Protein AF-A0A7S3MKM5-F1 (afdb_monomer)

Structure (mmCIF, N/CA/C/O backbone):
data_AF-A0A7S3MKM5-F1
#
_entry.id   AF-A0A7S3MKM5-F1
#
loop_
_atom_site.group_PDB
_atom_site.id
_atom_site.type_symbol
_atom_s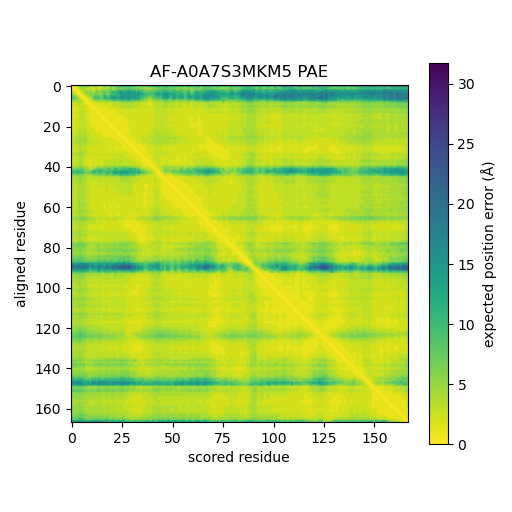ite.label_atom_id
_atom_site.label_alt_id
_atom_site.label_comp_id
_atom_site.label_asym_id
_atom_site.label_entity_id
_atom_site.label_seq_id
_atom_site.pdbx_PDB_ins_code
_atom_site.Cartn_x
_atom_site.Cartn_y
_atom_site.Cartn_z
_atom_site.occupancy
_atom_site.B_iso_or_equiv
_atom_site.auth_seq_id
_atom_site.auth_comp_id
_atom_site.auth_asym_id
_atom_site.auth_atom_id
_atom_site.pdbx_PDB_model_num
ATOM 1 N N . LYS A 1 1 ? 3.540 -20.099 -18.998 1.00 79.75 1 LYS A N 1
ATOM 2 C CA . LYS A 1 1 ? 2.272 -19.372 -18.728 1.00 79.75 1 LYS A CA 1
ATOM 3 C C . LYS A 1 1 ? 2.287 -18.760 -17.336 1.00 79.75 1 LYS A C 1
ATOM 5 O O . LYS A 1 1 ? 2.187 -17.553 -17.253 1.00 79.75 1 LYS A O 1
ATOM 10 N N . PHE A 1 2 ? 2.462 -19.561 -16.282 1.00 87.94 2 PHE A N 1
ATOM 11 C CA . PHE A 1 2 ? 2.435 -19.093 -14.888 1.00 87.94 2 PHE A CA 1
ATOM 12 C C . PHE A 1 2 ? 3.814 -18.698 -14.325 1.00 87.94 2 PHE A C 1
ATOM 14 O O . PHE A 1 2 ? 4.067 -18.822 -13.133 1.00 87.94 2 PHE A O 1
ATOM 21 N N . GLY A 1 3 ? 4.734 -18.276 -15.192 1.00 85.50 3 GLY A N 1
ATOM 22 C CA . GLY A 1 3 ? 6.123 -17.997 -14.825 1.00 85.50 3 GLY A CA 1
ATOM 23 C C . GLY A 1 3 ? 7.045 -19.206 -14.973 1.00 85.50 3 GLY A C 1
ATOM 24 O O . GLY A 1 3 ? 6.691 -20.214 -15.598 1.00 85.50 3 GLY A O 1
ATOM 25 N N . ALA A 1 4 ? 8.254 -19.065 -14.435 1.00 82.31 4 ALA A N 1
ATOM 26 C CA . ALA A 1 4 ? 9.304 -20.074 -14.448 1.00 82.31 4 ALA A CA 1
ATOM 27 C C . ALA A 1 4 ? 9.745 -20.384 -13.016 1.00 82.31 4 ALA A C 1
ATOM 29 O O . ALA A 1 4 ? 9.697 -19.527 -12.141 1.00 82.31 4 ALA A O 1
ATOM 30 N N . ARG A 1 5 ? 10.251 -21.599 -12.778 1.00 78.62 5 ARG A N 1
ATOM 31 C CA . ARG A 1 5 ? 10.882 -21.968 -11.501 1.00 78.62 5 ARG A CA 1
ATOM 32 C C . ARG A 1 5 ? 12.318 -21.426 -11.429 1.00 78.62 5 ARG A C 1
ATOM 34 O O . ARG A 1 5 ? 13.260 -22.173 -11.182 1.00 78.62 5 ARG A O 1
ATOM 41 N N . ASN A 1 6 ? 12.474 -20.142 -11.736 1.00 81.62 6 ASN A N 1
ATOM 42 C CA . ASN A 1 6 ? 13.717 -19.392 -11.667 1.00 81.62 6 ASN A CA 1
ATOM 43 C C . ASN A 1 6 ? 13.540 -18.315 -10.599 1.00 81.62 6 ASN A C 1
ATOM 45 O O . ASN A 1 6 ? 12.659 -17.476 -10.719 1.00 81.62 6 ASN A O 1
ATOM 49 N N . TYR A 1 7 ? 14.384 -18.344 -9.572 1.00 73.12 7 TYR A N 1
ATOM 50 C CA . TYR A 1 7 ? 14.318 -17.424 -8.435 1.00 73.12 7 TYR A CA 1
ATOM 51 C C . TYR A 1 7 ? 14.708 -15.976 -8.785 1.00 73.12 7 TYR A C 1
ATOM 53 O O . TYR A 1 7 ? 14.706 -15.122 -7.910 1.00 73.12 7 TYR A O 1
ATOM 61 N N . ARG A 1 8 ? 15.094 -15.716 -10.041 1.00 84.94 8 ARG A N 1
ATOM 62 C CA . ARG A 1 8 ? 15.474 -14.395 -10.562 1.00 84.94 8 ARG A CA 1
ATOM 63 C C . ARG A 1 8 ? 14.445 -13.809 -11.532 1.00 84.94 8 ARG A C 1
ATOM 65 O O . ARG A 1 8 ? 14.811 -12.998 -12.375 1.00 84.94 8 ARG A O 1
ATOM 72 N N . CYS A 1 9 ? 13.219 -14.319 -11.532 1.00 88.75 9 CYS A N 1
ATOM 73 C CA . CYS A 1 9 ? 12.169 -13.839 -12.420 1.00 88.75 9 CYS A CA 1
ATOM 74 C C . CYS A 1 9 ? 10.933 -13.484 -11.606 1.00 88.75 9 CYS A C 1
ATOM 76 O O . CYS A 1 9 ? 10.490 -14.303 -10.799 1.00 88.75 9 CYS A O 1
ATOM 78 N N . ASP A 1 10 ? 10.351 -12.328 -11.902 1.00 92.12 10 ASP A N 1
ATOM 79 C CA . ASP A 1 10 ? 9.043 -11.942 -11.390 1.00 92.12 10 ASP A CA 1
ATOM 80 C C . ASP A 1 10 ? 7.908 -12.727 -12.059 1.00 92.12 10 ASP A C 1
ATOM 82 O O . ASP A 1 10 ? 8.078 -13.464 -13.046 1.00 92.12 10 ASP A O 1
ATOM 86 N N . VAL A 1 11 ? 6.722 -12.617 -11.467 1.00 92.38 11 VAL A N 1
ATOM 87 C CA . VAL A 1 11 ? 5.543 -13.365 -11.894 1.00 92.38 11 VAL A CA 1
ATOM 88 C C . VAL A 1 11 ? 4.858 -12.681 -13.081 1.00 92.38 11 VAL A C 1
ATOM 90 O O . VAL A 1 11 ? 4.672 -11.471 -13.085 1.00 92.38 11 VAL A O 1
ATOM 93 N N . PRO A 1 12 ? 4.408 -13.430 -14.103 1.00 92.50 12 PRO A N 1
ATOM 94 C CA . PRO A 1 12 ? 3.593 -12.839 -15.153 1.00 92.50 12 PRO A CA 1
ATOM 95 C C . PRO A 1 12 ? 2.175 -12.554 -14.644 1.00 92.50 12 PRO A C 1
ATOM 97 O O . PRO A 1 12 ? 1.647 -13.299 -13.815 1.00 92.50 12 PRO A O 1
ATOM 100 N N . LYS A 1 13 ? 1.496 -11.584 -15.268 1.00 92.44 13 LYS A N 1
ATOM 101 C CA . LYS A 1 13 ? 0.079 -11.234 -15.033 1.00 92.44 13 LYS A CA 1
ATOM 102 C C . LYS A 1 13 ? -0.855 -12.443 -14.878 1.00 92.44 13 LYS A C 1
ATOM 104 O O . LYS A 1 13 ? -1.680 -12.488 -13.974 1.00 92.44 13 LYS A O 1
ATOM 109 N N . ALA A 1 14 ? -0.687 -13.471 -15.715 1.00 94.06 14 ALA A N 1
ATOM 110 C CA . ALA A 1 14 ? -1.513 -14.681 -15.672 1.00 94.06 14 ALA A CA 1
ATOM 111 C C . ALA A 1 14 ? -1.422 -15.458 -14.341 1.00 94.06 14 ALA A C 1
ATOM 113 O O . ALA A 1 14 ? -2.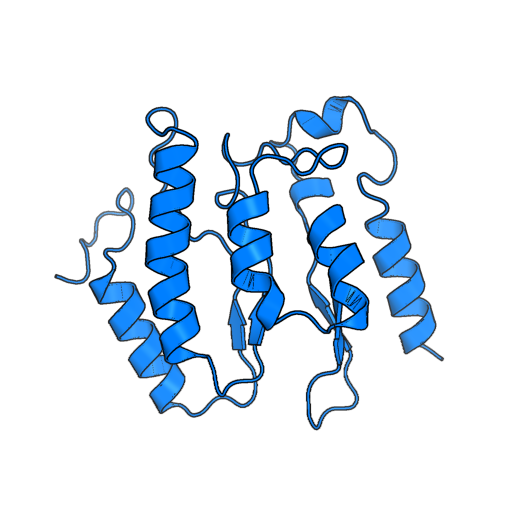342 -16.203 -14.004 1.00 94.06 14 ALA A O 1
ATOM 114 N N . THR A 1 15 ? -0.312 -15.337 -13.608 1.00 94.44 15 THR A N 1
ATOM 115 C CA . THR A 1 15 ? -0.164 -15.908 -12.263 1.00 94.44 15 THR A CA 1
ATOM 116 C C . THR A 1 15 ? -0.922 -15.075 -11.238 1.00 94.44 15 THR A C 1
ATOM 118 O O . THR A 1 15 ? -1.660 -15.656 -10.449 1.00 94.44 15 THR A O 1
ATOM 121 N N . VAL A 1 16 ? -0.810 -13.744 -11.297 1.00 94.94 16 VAL A N 1
ATOM 122 C CA . VAL A 1 16 ? -1.561 -12.817 -10.429 1.00 94.94 16 VAL A CA 1
ATOM 123 C C . VAL A 1 16 ? -3.068 -13.050 -10.579 1.00 94.94 16 VAL A C 1
ATOM 125 O O . VAL A 1 16 ? -3.760 -13.305 -9.596 1.00 94.94 16 VAL A O 1
ATOM 128 N N . GLU A 1 17 ? -3.565 -13.109 -11.818 1.00 96.06 17 GLU A N 1
ATOM 129 C CA . GLU A 1 17 ? -4.969 -13.423 -12.117 1.00 96.06 17 GLU A CA 1
ATOM 130 C C . GLU A 1 17 ? -5.402 -14.784 -11.553 1.00 96.06 17 GLU A C 1
ATOM 132 O O . GLU A 1 17 ? -6.496 -14.917 -11.004 1.00 96.06 17 GLU A O 1
ATOM 137 N N . ALA A 1 18 ? -4.565 -15.818 -11.691 1.00 96.56 18 ALA A N 1
ATOM 138 C CA . ALA A 1 18 ? -4.880 -17.154 -11.194 1.00 96.56 18 ALA A CA 1
ATOM 139 C C . ALA A 1 18 ? -4.953 -17.199 -9.660 1.00 96.56 18 ALA A C 1
ATOM 141 O O . ALA A 1 18 ? -5.857 -17.838 -9.120 1.00 96.56 18 ALA A O 1
ATOM 142 N N . VAL A 1 19 ? -4.043 -16.503 -8.972 1.00 96.00 19 VAL A N 1
ATOM 143 C CA . VAL A 1 19 ? -4.044 -16.386 -7.509 1.00 96.00 19 VAL A CA 1
ATOM 144 C C . VAL A 1 19 ? -5.278 -15.628 -7.035 1.00 96.00 19 VAL A C 1
ATOM 146 O O . VAL A 1 19 ? -5.992 -16.135 -6.177 1.00 96.00 19 VAL A O 1
ATOM 149 N N . LEU A 1 20 ? -5.596 -14.476 -7.629 1.00 96.75 20 LEU A N 1
ATOM 150 C CA . LEU A 1 20 ? -6.774 -13.695 -7.241 1.00 96.75 20 LEU A CA 1
ATOM 151 C C . LEU A 1 20 ? -8.080 -14.456 -7.485 1.00 96.75 20 LEU A C 1
ATOM 153 O O . LEU A 1 20 ? -8.957 -14.444 -6.629 1.00 96.75 20 LEU A O 1
ATOM 157 N N . ASN A 1 21 ? -8.199 -15.201 -8.590 1.00 97.06 21 ASN A N 1
ATOM 158 C CA . ASN A 1 21 ? -9.354 -16.080 -8.806 1.00 97.06 21 ASN A CA 1
ATOM 159 C C . ASN A 1 21 ? -9.476 -17.145 -7.702 1.00 97.06 21 ASN A C 1
ATOM 161 O O . ASN A 1 21 ? -10.585 -17.460 -7.273 1.00 97.06 21 ASN A O 1
ATOM 165 N N . GLN A 1 22 ? -8.352 -17.697 -7.233 1.00 97.56 22 GLN A N 1
ATOM 166 C CA . GLN A 1 22 ? -8.355 -18.642 -6.120 1.00 97.56 22 GLN A CA 1
ATOM 167 C C . GLN A 1 22 ? -8.747 -17.958 -4.805 1.00 97.56 22 GLN A C 1
ATOM 169 O O . GLN A 1 22 ? -9.550 -18.528 -4.075 1.00 97.56 22 GLN A O 1
ATOM 174 N N . VAL A 1 23 ? -8.234 -16.761 -4.511 1.00 96.88 23 VAL A N 1
ATOM 175 C CA . VAL A 1 23 ? -8.586 -15.984 -3.309 1.00 96.88 23 VAL A CA 1
ATOM 176 C C . VAL A 1 23 ? -10.082 -15.686 -3.282 1.00 96.88 23 VAL A C 1
ATOM 178 O O . VAL A 1 23 ? -10.750 -16.063 -2.328 1.00 96.88 23 VAL A O 1
ATOM 181 N N . VAL A 1 24 ? -10.627 -15.124 -4.363 1.00 97.00 24 VAL A N 1
ATOM 182 C CA . VAL A 1 24 ? -12.064 -14.836 -4.512 1.00 97.00 24 VAL A CA 1
ATOM 183 C C . VAL A 1 24 ? -12.907 -16.106 -4.336 1.00 97.00 24 VAL A C 1
ATOM 185 O O . VAL A 1 24 ? -13.948 -16.0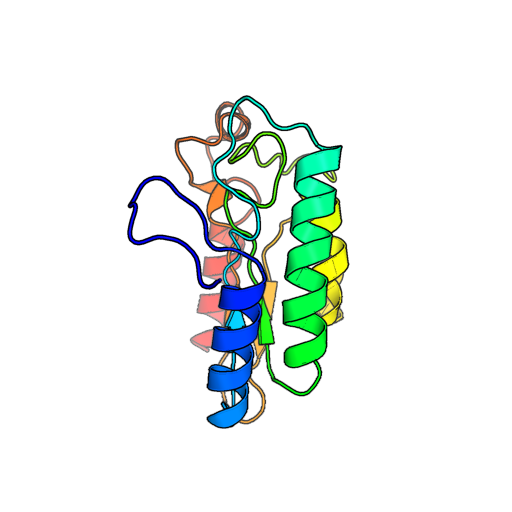71 -3.692 1.00 97.00 24 VAL A O 1
ATOM 188 N N . SER A 1 25 ? -12.439 -17.266 -4.820 1.00 97.75 25 SER A N 1
ATOM 189 C CA . SER A 1 25 ? -13.154 -18.541 -4.631 1.00 97.75 25 SER A CA 1
ATOM 190 C C . SER A 1 25 ? -13.255 -19.012 -3.174 1.00 97.75 25 SER A C 1
ATOM 192 O O . SER A 1 25 ? -14.063 -19.893 -2.886 1.00 97.75 25 SER A O 1
ATOM 194 N N . GLN A 1 26 ? -12.417 -18.480 -2.277 1.00 97.88 26 GLN A N 1
ATOM 195 C CA . GLN A 1 26 ? -12.483 -18.765 -0.841 1.00 97.88 26 GLN A CA 1
ATOM 196 C C . GLN A 1 26 ? -13.463 -17.852 -0.097 1.00 97.88 26 GLN A C 1
ATOM 198 O O . GLN A 1 26 ? -13.704 -18.106 1.077 1.00 97.88 26 GLN A O 1
ATOM 203 N N . ASP A 1 27 ? -14.009 -16.827 -0.762 1.00 97.12 27 ASP A N 1
ATOM 204 C CA . ASP A 1 27 ? -14.942 -15.857 -0.182 1.00 97.12 27 ASP A CA 1
ATOM 205 C C . ASP A 1 27 ? -14.439 -15.231 1.141 1.00 97.12 27 ASP A C 1
ATOM 207 O O . ASP A 1 27 ? -15.058 -15.388 2.197 1.00 97.12 27 ASP A O 1
ATOM 211 N N . PRO A 1 28 ? -13.254 -14.585 1.136 1.00 97.12 28 PRO A N 1
ATOM 212 C CA . PRO A 1 28 ? -12.688 -14.007 2.348 1.00 97.12 28 PRO A CA 1
ATOM 213 C C . PRO A 1 28 ? -13.500 -12.797 2.818 1.00 97.12 28 PRO A C 1
ATOM 215 O O . PRO A 1 28 ? -13.902 -11.962 2.017 1.00 97.12 28 PRO A O 1
ATOM 218 N N . ALA A 1 29 ? -13.658 -12.650 4.135 1.00 96.75 29 ALA A N 1
ATOM 219 C CA . ALA A 1 29 ? -14.274 -11.454 4.711 1.00 96.75 29 ALA A CA 1
ATOM 220 C C . ALA A 1 29 ? -13.391 -10.202 4.552 1.00 96.75 29 ALA A C 1
ATOM 222 O O . ALA A 1 29 ? -13.912 -9.110 4.357 1.00 96.75 29 ALA A O 1
ATOM 223 N N . TYR A 1 30 ? -12.064 -10.376 4.607 1.00 97.25 30 TYR A N 1
ATOM 224 C CA . TYR A 1 30 ? -11.077 -9.297 4.541 1.00 97.25 30 TYR A CA 1
ATOM 225 C C . TYR A 1 30 ? -9.910 -9.690 3.640 1.00 97.25 30 TYR A C 1
ATOM 227 O O . TYR A 1 30 ? -9.486 -10.851 3.635 1.00 97.25 30 TYR A O 1
ATOM 235 N N . VAL A 1 31 ? -9.346 -8.717 2.927 1.00 97.56 31 VAL A N 1
ATOM 236 C CA . VAL A 1 31 ? -8.138 -8.888 2.112 1.00 97.56 31 VAL A CA 1
ATOM 237 C C . VAL A 1 31 ? -7.114 -7.827 2.494 1.00 97.56 31 VAL A C 1
ATOM 239 O O . VAL A 1 31 ? -7.436 -6.648 2.570 1.00 97.56 31 VAL A O 1
ATOM 242 N N . PHE A 1 32 ? -5.867 -8.239 2.699 1.00 97.69 32 PHE A N 1
ATOM 243 C CA . PHE A 1 32 ? -4.745 -7.332 2.933 1.00 97.69 32 PHE A CA 1
ATOM 244 C C . PHE A 1 32 ? -3.823 -7.377 1.710 1.00 97.69 32 PHE A C 1
ATOM 246 O O . PHE A 1 32 ? -3.298 -8.442 1.382 1.00 97.69 32 PHE A O 1
ATOM 253 N N . TRP A 1 33 ? -3.658 -6.246 1.022 1.00 97.50 33 TRP A N 1
ATOM 254 C CA . TRP A 1 33 ? -2.804 -6.096 -0.161 1.00 97.50 33 TRP A CA 1
ATOM 255 C C . TRP A 1 33 ? -1.662 -5.129 0.148 1.00 97.50 33 TRP A C 1
ATOM 257 O O . TRP A 1 33 ? -1.852 -3.916 0.163 1.00 97.50 33 TRP A O 1
ATOM 267 N N . THR A 1 34 ? -0.481 -5.662 0.444 1.00 96.81 34 THR A N 1
ATOM 268 C CA . THR A 1 34 ? 0.612 -4.903 1.073 1.00 96.81 34 THR A CA 1
ATOM 269 C C . THR A 1 34 ? 1.650 -4.347 0.090 1.00 96.81 34 THR A C 1
ATOM 271 O O . THR A 1 34 ? 2.797 -4.162 0.481 1.00 96.81 34 THR A O 1
ATOM 274 N N . GLY A 1 35 ? 1.265 -4.095 -1.163 1.00 94.94 35 GLY A N 1
ATOM 275 C CA . GLY A 1 35 ? 2.132 -3.454 -2.159 1.00 94.94 35 GLY A CA 1
ATOM 276 C C . GLY A 1 35 ? 3.125 -4.387 -2.863 1.00 94.94 35 GLY A C 1
ATOM 277 O O . GLY A 1 35 ? 2.896 -5.595 -2.934 1.00 94.94 35 GLY A O 1
ATOM 278 N N . ASP A 1 36 ? 4.194 -3.792 -3.402 1.00 95.06 36 ASP A N 1
ATOM 279 C CA . ASP A 1 36 ? 5.198 -4.397 -4.298 1.00 95.06 36 ASP A CA 1
ATOM 280 C C . ASP A 1 36 ? 4.567 -4.971 -5.572 1.00 95.06 36 ASP A C 1
ATOM 282 O O . ASP A 1 36 ? 4.609 -6.167 -5.873 1.00 95.06 36 ASP A O 1
ATOM 286 N N . ASN A 1 37 ? 3.923 -4.081 -6.324 1.00 93.50 37 ASN A N 1
ATOM 287 C CA . ASN A 1 37 ? 3.208 -4.420 -7.546 1.00 93.50 37 ASN A CA 1
ATOM 288 C C . ASN A 1 37 ? 4.123 -4.461 -8.780 1.00 93.50 37 ASN A C 1
ATOM 290 O O . ASN A 1 37 ? 3.765 -5.110 -9.762 1.00 93.50 37 ASN A O 1
ATOM 294 N N . THR A 1 38 ? 5.263 -3.769 -8.762 1.00 92.62 38 THR A N 1
ATOM 295 C CA . THR A 1 38 ? 6.175 -3.652 -9.915 1.00 92.62 38 THR A CA 1
ATOM 296 C C . THR A 1 38 ? 7.335 -4.650 -9.831 1.00 92.62 38 THR A C 1
ATOM 298 O O . THR A 1 38 ? 7.594 -5.248 -8.784 1.00 92.62 38 THR A O 1
ATOM 301 N N . ALA A 1 39 ? 7.986 -4.912 -10.964 1.00 92.50 39 ALA A N 1
ATOM 302 C CA . ALA A 1 39 ? 9.038 -5.920 -11.068 1.00 92.50 39 ALA A CA 1
ATOM 303 C C . ALA A 1 39 ? 10.394 -5.460 -10.489 1.00 92.50 39 ALA A C 1
ATOM 305 O O . ALA A 1 39 ? 10.651 -4.282 -10.252 1.00 92.50 39 ALA A O 1
ATOM 306 N N . HIS A 1 40 ? 11.315 -6.412 -10.309 1.00 93.31 40 HIS A N 1
ATOM 307 C CA . HIS A 1 40 ? 12.701 -6.143 -9.913 1.00 93.31 40 HIS A CA 1
ATOM 308 C C . HIS A 1 40 ? 13.587 -5.890 -11.147 1.00 93.31 40 HIS A C 1
ATOM 310 O O . HIS A 1 40 ? 14.527 -6.646 -11.426 1.00 93.31 40 HIS A O 1
ATOM 316 N N . ASP A 1 41 ? 13.283 -4.849 -11.917 1.00 87.94 41 ASP A N 1
ATOM 317 C CA . ASP A 1 41 ? 13.974 -4.485 -13.162 1.00 87.94 41 ASP A CA 1
ATOM 318 C C . ASP A 1 41 ? 14.971 -3.318 -13.012 1.00 87.94 41 ASP A C 1
ATOM 320 O O . ASP A 1 41 ? 15.591 -2.871 -13.986 1.00 87.94 41 ASP A O 1
ATOM 324 N N . ASP A 1 42 ? 15.225 -2.891 -11.773 1.00 82.81 42 ASP A N 1
ATOM 325 C CA . ASP A 1 42 ? 16.263 -1.923 -11.437 1.00 82.81 42 ASP A CA 1
ATOM 326 C C . ASP A 1 42 ? 17.653 -2.307 -11.988 1.00 82.81 42 ASP A C 1
ATOM 328 O O . ASP A 1 42 ? 18.054 -3.478 -11.977 1.00 82.81 42 ASP A O 1
ATOM 332 N N . PRO A 1 43 ? 18.478 -1.321 -12.391 1.00 80.88 43 PRO A N 1
ATOM 333 C CA . PRO A 1 43 ? 18.195 0.115 -12.496 1.00 80.88 43 PRO A CA 1
ATOM 334 C C . PRO A 1 43 ? 17.665 0.511 -13.891 1.00 80.88 43 PRO A C 1
ATOM 336 O O . PRO A 1 43 ? 17.924 1.624 -14.351 1.00 80.88 43 PRO A O 1
ATOM 339 N N . PHE A 1 44 ? 17.041 -0.412 -14.630 1.00 84.81 44 PHE A N 1
ATOM 340 C CA . PHE A 1 44 ? 16.748 -0.249 -16.060 1.00 84.81 44 PHE A CA 1
ATOM 341 C C . PHE A 1 44 ? 15.332 0.256 -16.361 1.00 84.81 44 PHE A C 1
ATOM 343 O O . PHE A 1 44 ? 14.944 0.253 -17.527 1.00 84.81 44 PHE A O 1
ATOM 350 N N . VAL A 1 45 ? 14.612 0.718 -15.340 1.00 87.12 45 VAL A N 1
ATOM 351 C CA . VAL A 1 45 ? 13.228 1.193 -15.419 1.00 87.12 45 VAL A CA 1
ATOM 352 C C . VAL A 1 45 ? 13.145 2.716 -15.316 1.00 87.12 45 VAL A C 1
ATOM 354 O O . VAL A 1 45 ? 14.008 3.376 -14.731 1.00 87.12 45 VAL A O 1
ATOM 357 N N . SER A 1 46 ? 12.105 3.296 -15.902 1.00 90.56 46 SER A N 1
ATOM 358 C CA . SER A 1 46 ? 11.728 4.704 -15.783 1.00 90.56 46 SER A CA 1
ATOM 359 C C . SER A 1 46 ? 10.463 4.882 -14.940 1.00 90.56 46 SER A C 1
ATOM 361 O O . SER A 1 46 ? 9.700 3.945 -14.733 1.00 90.56 46 SER A O 1
ATOM 363 N N . GLN A 1 47 ? 10.188 6.112 -14.496 1.00 89.94 47 GLN A N 1
ATOM 364 C CA . GLN A 1 47 ? 8.946 6.420 -13.777 1.00 89.94 47 GLN A CA 1
ATOM 365 C C . GLN A 1 47 ? 7.686 6.035 -14.569 1.00 89.94 47 GLN A C 1
ATOM 367 O O . GLN A 1 47 ? 6.722 5.544 -13.987 1.00 89.94 47 GLN A O 1
ATOM 372 N N . ASP A 1 48 ? 7.694 6.248 -15.886 1.00 90.75 48 ASP A N 1
ATOM 373 C CA . ASP A 1 48 ? 6.558 5.913 -16.747 1.00 90.75 48 ASP A CA 1
ATOM 374 C C . ASP A 1 48 ? 6.347 4.395 -16.837 1.00 90.75 48 ASP A C 1
ATOM 376 O O . ASP A 1 48 ? 5.206 3.937 -16.852 1.00 90.75 48 ASP A O 1
ATOM 380 N N . GLU A 1 49 ? 7.429 3.611 -16.852 1.00 91.06 49 GLU A N 1
ATOM 381 C CA . GLU A 1 49 ? 7.364 2.146 -16.832 1.00 91.06 49 GLU A CA 1
ATOM 382 C C . GLU A 1 49 ? 6.852 1.630 -15.480 1.00 91.06 49 GLU A C 1
ATOM 384 O O . GLU A 1 49 ? 5.900 0.855 -15.474 1.00 91.06 49 GLU A O 1
ATOM 389 N N . VAL A 1 50 ? 7.370 2.139 -14.352 1.00 90.81 50 VAL A N 1
ATOM 390 C CA . VAL A 1 50 ? 6.858 1.815 -13.002 1.00 90.81 50 VAL A CA 1
ATOM 391 C C . VAL A 1 50 ? 5.363 2.127 -12.899 1.00 90.81 50 VAL A C 1
ATOM 393 O O . VAL A 1 50 ? 4.581 1.286 -12.459 1.00 90.81 50 VAL A O 1
ATOM 396 N N . ASN A 1 51 ? 4.934 3.308 -13.353 1.00 90.75 51 ASN A N 1
ATOM 397 C CA . ASN A 1 51 ? 3.523 3.696 -13.330 1.00 90.75 51 ASN A CA 1
ATOM 398 C C . ASN A 1 51 ? 2.653 2.781 -14.206 1.00 90.75 51 ASN A C 1
ATOM 400 O O . ASN A 1 51 ? 1.553 2.416 -13.795 1.00 90.75 51 ASN A O 1
ATOM 404 N N . ALA A 1 52 ? 3.134 2.398 -15.392 1.00 91.38 52 ALA A N 1
ATOM 405 C CA . ALA A 1 52 ? 2.406 1.509 -16.294 1.00 91.38 52 ALA A CA 1
ATOM 406 C C . ALA A 1 52 ? 2.294 0.078 -15.742 1.00 91.38 52 ALA A C 1
ATOM 408 O O . ALA A 1 52 ? 1.255 -0.566 -15.901 1.00 91.38 52 ALA A O 1
ATOM 409 N N . GLU A 1 53 ? 3.340 -0.432 -15.088 1.00 92.06 53 GLU A N 1
ATOM 410 C CA . GLU A 1 53 ? 3.299 -1.730 -14.407 1.00 92.06 53 GLU A CA 1
ATOM 411 C C . GLU A 1 53 ? 2.323 -1.717 -13.233 1.00 92.06 53 GLU A C 1
ATOM 413 O O . GLU A 1 53 ? 1.483 -2.613 -13.111 1.00 92.06 53 GLU A O 1
ATOM 418 N N . LEU A 1 54 ? 2.389 -0.665 -12.419 1.00 92.25 54 LEU A N 1
ATOM 419 C CA . LEU A 1 54 ? 1.503 -0.449 -11.286 1.00 92.25 54 LEU A CA 1
ATOM 420 C C . LEU A 1 54 ? 0.038 -0.392 -11.734 1.00 92.25 54 LEU A C 1
ATOM 422 O O . LEU A 1 54 ? -0.785 -1.131 -11.201 1.00 92.25 54 LEU A O 1
ATOM 426 N N . GLU A 1 55 ? -0.281 0.393 -12.767 1.00 92.25 55 GLU A N 1
ATOM 427 C CA . GLU A 1 55 ? -1.620 0.439 -13.372 1.00 92.25 55 GLU A CA 1
ATOM 428 C C . GLU A 1 55 ? -2.059 -0.952 -13.855 1.00 92.25 55 GLU A C 1
ATOM 430 O O . GLU A 1 55 ? -3.151 -1.413 -13.525 1.00 92.25 55 GLU A O 1
ATOM 435 N N . ALA A 1 56 ? -1.195 -1.677 -14.570 1.00 92.56 56 ALA A N 1
ATOM 436 C CA . ALA A 1 56 ? -1.532 -2.986 -15.123 1.00 92.56 56 ALA A CA 1
ATOM 437 C C . ALA A 1 56 ? -1.815 -4.058 -14.057 1.00 92.56 56 ALA A C 1
ATOM 439 O O . ALA A 1 56 ? -2.632 -4.956 -14.303 1.00 92.56 56 ALA A O 1
ATOM 440 N N . VAL A 1 57 ? -1.129 -4.008 -12.912 1.00 94.31 57 VAL A N 1
ATOM 441 C CA . VAL A 1 57 ? -1.355 -4.920 -11.781 1.00 94.31 57 VAL A CA 1
ATOM 442 C C . VAL A 1 57 ? -2.584 -4.497 -10.991 1.00 94.31 57 VAL A C 1
ATOM 444 O O . VAL A 1 57 ? -3.457 -5.335 -10.742 1.00 94.31 57 VAL A O 1
ATOM 447 N N . LEU A 1 58 ? -2.695 -3.213 -10.656 1.00 94.25 58 LEU A N 1
ATOM 448 C CA . LEU A 1 58 ? -3.819 -2.685 -9.893 1.00 94.25 58 LEU A CA 1
ATOM 449 C C . LEU A 1 58 ? -5.144 -2.853 -10.641 1.00 94.25 58 LEU A C 1
ATOM 451 O O . LEU A 1 58 ? -6.116 -3.256 -10.017 1.00 94.25 58 LEU A O 1
ATOM 455 N N . ASP A 1 59 ? -5.183 -2.730 -11.968 1.00 94.56 59 ASP A N 1
ATOM 456 C CA . ASP A 1 59 ? -6.372 -3.051 -12.774 1.00 94.56 59 ASP A CA 1
ATOM 457 C C . ASP A 1 59 ? -6.889 -4.481 -12.525 1.00 94.56 59 ASP A C 1
ATOM 459 O O . ASP A 1 59 ? -8.097 -4.735 -12.428 1.00 94.56 59 ASP A O 1
ATOM 463 N N . VAL A 1 60 ? -5.980 -5.454 -12.401 1.00 95.19 60 VAL A N 1
ATOM 464 C CA . VAL A 1 60 ? -6.350 -6.849 -12.117 1.00 95.19 60 VAL A CA 1
ATOM 465 C C . VAL A 1 60 ? -6.822 -6.999 -10.680 1.00 95.19 60 VAL A C 1
ATOM 467 O O . VAL A 1 60 ? -7.850 -7.631 -10.443 1.00 95.19 60 VAL A O 1
ATOM 470 N N . VAL A 1 61 ? -6.072 -6.449 -9.726 1.00 94.81 61 VAL A N 1
ATOM 471 C CA . VAL A 1 61 ? -6.393 -6.523 -8.295 1.00 94.81 61 VAL A CA 1
ATOM 472 C C . VAL A 1 61 ? -7.762 -5.898 -8.048 1.00 94.81 61 VAL A C 1
ATOM 474 O O . VAL A 1 61 ? -8.657 -6.535 -7.494 1.00 94.81 61 VAL A O 1
ATOM 477 N N . MET A 1 62 ? -7.965 -4.691 -8.561 1.00 94.00 62 MET A N 1
ATOM 478 C CA . MET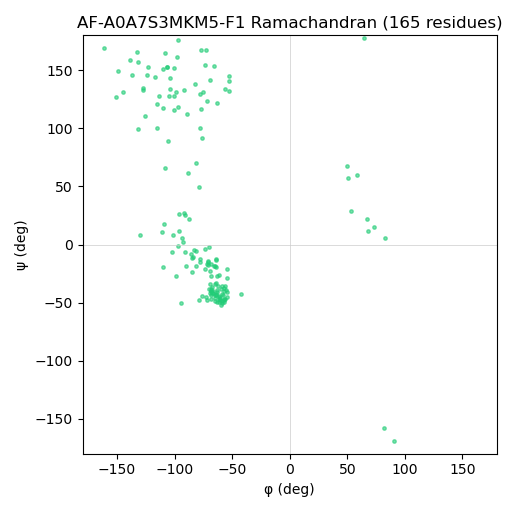 A 1 62 ? -9.146 -3.884 -8.304 1.00 94.00 62 MET A CA 1
ATOM 479 C C . MET A 1 62 ? -10.393 -4.463 -8.948 1.00 94.00 62 MET A C 1
ATOM 481 O O . MET A 1 62 ? -11.427 -4.547 -8.290 1.00 94.00 62 MET A O 1
ATOM 485 N N . SER A 1 63 ? -10.291 -4.961 -10.185 1.00 95.06 63 SER A N 1
ATOM 486 C CA . SER A 1 63 ? -11.415 -5.627 -10.862 1.00 95.06 63 SER A CA 1
ATOM 487 C C . SER A 1 63 ? -11.851 -6.939 -10.203 1.00 95.06 63 SER A C 1
ATOM 489 O O . SER A 1 63 ? -12.953 -7.422 -10.467 1.00 95.06 63 SER A O 1
ATOM 491 N N . LYS A 1 64 ? -11.001 -7.544 -9.366 1.00 96.19 64 LYS A N 1
ATOM 492 C CA . LYS A 1 64 ? -11.299 -8.791 -8.646 1.00 96.19 64 LYS A CA 1
ATOM 493 C C . LYS A 1 64 ? -11.747 -8.564 -7.213 1.00 96.19 64 LYS A C 1
ATOM 495 O O . LYS A 1 64 ? -12.467 -9.405 -6.684 1.00 96.19 64 LYS A O 1
ATOM 500 N N . LEU A 1 65 ? -11.317 -7.465 -6.602 1.00 96.00 65 LEU A N 1
ATOM 501 C CA . LEU A 1 65 ? -11.510 -7.198 -5.182 1.00 96.00 65 LEU A CA 1
ATOM 502 C C . LEU A 1 65 ? -12.497 -6.054 -4.894 1.00 96.00 65 LEU A C 1
ATOM 504 O O . LEU A 1 65 ? -12.585 -5.613 -3.756 1.00 96.00 65 LEU A O 1
ATOM 508 N N . THR A 1 66 ? -13.241 -5.566 -5.896 1.00 93.56 66 THR A N 1
ATOM 509 C CA . THR A 1 66 ? -14.169 -4.424 -5.740 1.00 93.56 66 THR A CA 1
ATOM 510 C C . THR A 1 66 ? -15.220 -4.638 -4.642 1.00 93.56 66 THR A C 1
ATOM 512 O O . THR A 1 66 ? -15.571 -3.691 -3.949 1.00 93.56 66 THR A O 1
ATOM 515 N N . ASP A 1 67 ? -15.699 -5.873 -4.467 1.00 93.88 67 ASP A N 1
ATOM 516 C CA . ASP A 1 67 ? -16.776 -6.206 -3.522 1.00 93.88 67 ASP A CA 1
ATOM 517 C C . ASP A 1 67 ? -16.266 -6.667 -2.140 1.00 93.88 67 ASP A C 1
ATOM 519 O O . ASP A 1 67 ? -17.056 -7.099 -1.300 1.00 93.88 67 ASP A O 1
ATOM 523 N N . TYR A 1 68 ? -14.952 -6.607 -1.901 1.00 95.88 68 TYR A N 1
ATOM 524 C CA . TYR A 1 68 ? -14.316 -7.115 -0.684 1.00 95.88 68 TYR A CA 1
ATOM 525 C C . TYR A 1 68 ? -13.867 -5.984 0.244 1.00 95.88 68 TYR A C 1
ATOM 527 O O . TYR A 1 68 ? -13.524 -4.887 -0.200 1.00 95.88 68 TYR A O 1
ATOM 535 N N . ASP A 1 69 ? -13.805 -6.269 1.547 1.00 96.25 69 ASP A N 1
ATOM 536 C CA . ASP A 1 69 ? -13.193 -5.357 2.512 1.00 96.25 69 ASP A CA 1
ATOM 537 C C . ASP A 1 69 ? -11.660 -5.440 2.403 1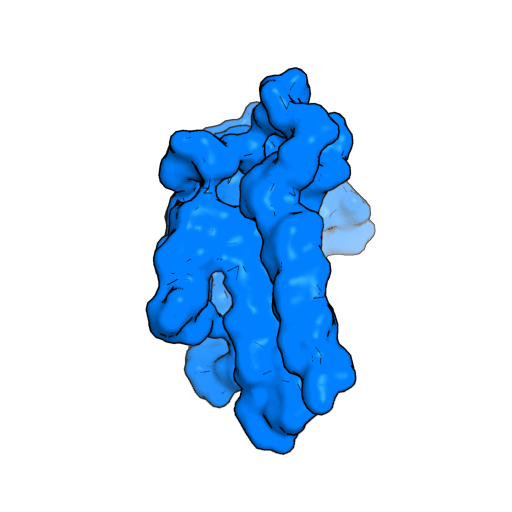.00 96.25 69 ASP A C 1
ATOM 539 O O . ASP A 1 69 ? -11.007 -6.308 2.990 1.00 96.25 69 ASP A O 1
ATOM 543 N N . VAL A 1 70 ? -11.090 -4.570 1.565 1.00 97.31 70 VAL A N 1
ATOM 544 C CA . VAL A 1 70 ? -9.660 -4.569 1.233 1.00 97.31 70 VAL A CA 1
ATOM 545 C C . VAL A 1 70 ? -8.927 -3.494 2.033 1.00 97.31 70 VAL A C 1
ATOM 547 O O . VAL A 1 70 ? -9.300 -2.321 2.007 1.00 97.31 70 VAL A O 1
ATOM 550 N N . THR A 1 71 ? -7.856 -3.876 2.721 1.00 98.06 71 THR A N 1
ATOM 551 C CA . THR A 1 71 ? -6.873 -2.955 3.305 1.00 98.06 71 THR A CA 1
ATOM 552 C C . THR A 1 71 ? -5.620 -2.976 2.450 1.00 98.06 71 THR A C 1
ATOM 554 O O . THR A 1 71 ? -5.080 -4.045 2.161 1.00 98.06 71 THR A O 1
ATOM 557 N N . VAL A 1 72 ? -5.160 -1.798 2.043 1.00 97.62 72 VAL A N 1
ATOM 558 C CA . VAL A 1 72 ? -4.059 -1.639 1.094 1.00 97.62 72 VAL A CA 1
ATOM 559 C C . VAL A 1 72 ? -2.891 -0.924 1.746 1.00 97.62 72 VAL A C 1
ATOM 561 O O . VAL A 1 72 ? -3.091 -0.022 2.554 1.00 97.62 72 VAL A O 1
ATOM 564 N N . SER A 1 73 ? -1.677 -1.303 1.380 1.00 96.25 73 SER A N 1
ATOM 565 C CA . SER A 1 73 ? -0.446 -0.575 1.688 1.00 96.25 73 SER A CA 1
ATOM 566 C C . SER A 1 73 ? 0.388 -0.470 0.415 1.00 96.25 73 SER A C 1
ATOM 568 O O . SER A 1 73 ? 0.114 -1.157 -0.571 1.00 96.25 73 SER A O 1
ATOM 570 N N . MET A 1 74 ? 1.392 0.398 0.437 1.00 93.25 74 MET A N 1
ATOM 571 C CA . MET A 1 74 ? 2.365 0.522 -0.645 1.00 93.25 74 MET A CA 1
ATOM 572 C C . MET A 1 74 ? 3.677 -0.131 -0.219 1.00 93.25 74 MET A C 1
ATOM 574 O O . MET A 1 74 ? 4.057 -0.046 0.949 1.00 93.25 74 MET A O 1
ATOM 578 N N . GLY A 1 75 ? 4.343 -0.774 -1.168 1.00 94.06 75 GLY A N 1
ATOM 579 C CA . GLY A 1 75 ? 5.654 -1.383 -0.996 1.00 94.06 75 GLY A CA 1
ATOM 580 C C . GLY A 1 75 ? 6.783 -0.472 -1.471 1.00 94.06 75 GLY A C 1
ATOM 581 O O . GLY A 1 75 ? 6.561 0.610 -2.034 1.00 94.06 75 GLY A O 1
ATOM 582 N N . ASN A 1 76 ? 8.016 -0.922 -1.266 1.00 93.25 76 ASN A N 1
ATOM 583 C CA . ASN A 1 76 ? 9.203 -0.170 -1.656 1.00 93.25 76 ASN A CA 1
ATOM 584 C C . ASN A 1 76 ? 9.336 -0.087 -3.188 1.00 93.25 76 ASN A C 1
ATOM 586 O O . ASN A 1 76 ? 9.867 0.898 -3.701 1.00 93.25 76 ASN A O 1
ATOM 590 N N . HIS A 1 77 ? 8.798 -1.061 -3.930 1.00 93.50 77 HIS A N 1
ATOM 591 C CA . HIS A 1 77 ? 8.775 -1.065 -5.399 1.00 93.50 77 HIS A CA 1
ATOM 592 C C . HIS A 1 77 ? 7.609 -0.255 -6.010 1.00 93.50 77 HIS A C 1
ATOM 594 O O . HIS A 1 77 ? 7.558 -0.041 -7.218 1.00 93.50 77 HIS A O 1
ATOM 600 N N . ASP A 1 78 ? 6.686 0.284 -5.207 1.00 91.81 78 ASP A N 1
ATOM 601 C CA . ASP A 1 78 ? 5.537 1.057 -5.712 1.00 91.81 78 ASP A CA 1
ATOM 602 C C . ASP A 1 78 ? 5.832 2.565 -5.898 1.00 91.81 78 ASP A C 1
ATOM 604 O O . ASP A 1 78 ? 4.929 3.409 -5.882 1.00 91.81 78 ASP A O 1
ATOM 608 N N . ALA A 1 79 ? 7.109 2.928 -6.039 1.00 87.50 79 ALA A N 1
ATOM 609 C CA . ALA A 1 79 ? 7.582 4.299 -6.206 1.00 87.50 79 ALA A CA 1
ATOM 610 C C . ALA A 1 79 ? 8.860 4.334 -7.055 1.00 87.50 79 ALA A C 1
ATOM 612 O O . ALA A 1 79 ? 9.674 3.430 -6.971 1.00 87.50 79 ALA A O 1
ATOM 613 N N . PHE A 1 80 ? 9.081 5.407 -7.818 1.00 88.00 80 PHE A N 1
ATOM 614 C CA . PHE A 1 80 ? 10.293 5.591 -8.630 1.00 88.00 80 PHE A CA 1
ATOM 615 C C . PHE A 1 80 ? 11.206 6.760 -8.179 1.00 88.00 80 PHE A C 1
ATOM 617 O O . PHE A 1 80 ? 10.781 7.910 -8.191 1.00 88.00 80 PHE A O 1
ATOM 624 N N . PRO A 1 81 ? 12.514 6.575 -7.953 1.00 89.88 81 PRO A N 1
ATOM 625 C CA . PRO A 1 81 ? 13.229 5.304 -7.970 1.00 89.88 81 PRO A CA 1
ATOM 626 C C . PRO A 1 81 ? 12.764 4.375 -6.843 1.00 89.88 81 PRO A C 1
ATOM 628 O O . PRO A 1 81 ? 12.319 4.859 -5.799 1.00 89.88 81 PRO A O 1
ATOM 631 N N . ASN A 1 82 ? 12.904 3.064 -7.047 1.00 88.12 82 ASN A N 1
ATOM 632 C CA . ASN A 1 82 ? 12.468 2.055 -6.081 1.00 88.12 82 ASN A CA 1
ATOM 633 C C . ASN A 1 82 ? 13.118 2.290 -4.704 1.00 88.12 82 ASN A C 1
ATOM 635 O O . ASN A 1 82 ? 14.312 2.594 -4.584 1.00 88.12 82 ASN A O 1
ATOM 639 N N . GLY A 1 83 ? 12.301 2.216 -3.655 1.00 88.06 83 GLY A N 1
ATOM 640 C CA . GLY A 1 83 ? 12.675 2.468 -2.262 1.00 88.06 83 GLY A CA 1
ATOM 641 C C . GLY A 1 83 ? 13.032 3.922 -1.937 1.00 88.06 83 GLY A C 1
ATOM 642 O O . GLY A 1 83 ? 13.621 4.181 -0.894 1.00 88.06 83 GLY A O 1
ATOM 643 N N . GLN A 1 84 ? 12.769 4.892 -2.825 1.00 89.75 84 GLN A N 1
ATOM 644 C CA . GLN A 1 84 ? 13.106 6.309 -2.603 1.00 89.75 84 GLN A CA 1
ATOM 645 C C . GLN A 1 84 ? 11.857 7.159 -2.354 1.00 89.75 84 GLN A C 1
ATOM 647 O O . GLN A 1 84 ? 11.505 8.051 -3.132 1.00 89.75 84 GLN A O 1
ATOM 652 N N . TRP A 1 85 ? 11.187 6.888 -1.238 1.00 88.56 85 TRP A N 1
ATOM 653 C CA . TRP A 1 85 ? 9.987 7.611 -0.831 1.00 88.56 85 TRP A CA 1
ATOM 654 C C . TRP A 1 85 ? 10.313 8.979 -0.250 1.00 88.56 85 TRP A C 1
ATOM 656 O O . TRP A 1 85 ? 10.947 9.096 0.797 1.00 88.56 85 TRP A O 1
ATOM 666 N N . ASN A 1 86 ? 9.836 10.022 -0.926 1.00 86.19 86 ASN A N 1
ATOM 667 C CA . ASN A 1 86 ? 9.936 11.395 -0.457 1.00 86.19 86 ASN A CA 1
ATOM 668 C C . ASN A 1 86 ? 8.608 11.845 0.165 1.00 86.19 86 ASN A C 1
ATOM 670 O O . ASN A 1 86 ? 7.617 11.972 -0.549 1.00 86.19 86 ASN A O 1
ATOM 674 N N . PHE A 1 87 ? 8.622 12.127 1.467 1.00 85.19 87 PHE A N 1
ATOM 675 C CA . PHE A 1 87 ? 7.453 12.566 2.236 1.00 85.19 87 PHE A CA 1
ATOM 676 C C . PHE A 1 87 ? 7.187 14.080 2.162 1.00 85.19 87 PHE A C 1
ATOM 678 O O . PHE A 1 87 ? 6.115 14.530 2.551 1.00 85.19 87 PHE A O 1
ATOM 685 N N . ASP A 1 88 ? 8.125 14.871 1.629 1.00 81.44 88 ASP A N 1
ATOM 686 C CA . ASP A 1 88 ? 7.984 16.332 1.509 1.00 81.44 88 ASP A CA 1
ATOM 687 C C . ASP A 1 88 ? 7.206 16.765 0.253 1.00 81.44 88 ASP A C 1
ATOM 689 O O . ASP A 1 88 ? 6.907 17.945 0.060 1.00 81.44 88 ASP A O 1
ATOM 693 N N . THR A 1 89 ? 6.945 15.836 -0.666 1.00 77.00 89 THR A N 1
ATOM 694 C CA . THR A 1 89 ? 6.351 16.120 -1.978 1.00 77.00 89 THR A CA 1
ATOM 695 C C . THR A 1 89 ? 5.326 15.055 -2.335 1.00 77.00 89 THR A C 1
ATOM 697 O O . THR A 1 89 ? 5.467 13.920 -1.892 1.00 77.00 89 THR A O 1
ATOM 700 N N . ASP A 1 90 ? 4.397 15.362 -3.248 1.00 67.62 90 ASP A N 1
ATOM 701 C CA . ASP A 1 90 ? 3.471 14.362 -3.815 1.00 67.62 90 ASP A CA 1
ATOM 702 C C . ASP A 1 90 ? 4.200 13.148 -4.417 1.00 67.62 90 ASP A C 1
ATOM 704 O O . ASP A 1 90 ? 3.634 12.058 -4.494 1.00 67.62 90 ASP A O 1
ATOM 708 N N . GLY A 1 91 ? 5.482 13.321 -4.755 1.00 69.75 91 GLY A N 1
ATOM 709 C CA . GLY A 1 91 ? 6.452 12.245 -4.844 1.00 69.75 91 GLY A CA 1
ATOM 710 C C . GLY A 1 91 ? 6.164 11.213 -5.937 1.00 69.75 91 GLY A C 1
ATOM 711 O O . GLY A 1 91 ? 5.182 11.277 -6.677 1.00 69.75 91 GLY A O 1
ATOM 712 N N . PRO A 1 92 ? 7.056 10.234 -6.081 1.00 68.38 92 PRO A N 1
ATOM 713 C CA . PRO A 1 92 ? 6.968 9.279 -7.172 1.00 68.38 92 PRO A CA 1
ATOM 714 C C . PRO A 1 92 ? 5.978 8.128 -6.959 1.00 68.38 92 PRO A C 1
ATOM 716 O O . PRO A 1 92 ? 5.743 7.368 -7.890 1.00 68.38 92 PRO A O 1
ATOM 719 N N . SER A 1 93 ? 5.372 8.017 -5.775 1.00 82.44 93 SER A N 1
ATOM 720 C CA . SER A 1 93 ? 4.342 7.022 -5.445 1.00 82.44 93 SER A CA 1
ATOM 721 C C . SER A 1 93 ? 2.909 7.518 -5.680 1.00 82.44 93 SER A C 1
ATOM 723 O O . SER A 1 93 ? 1.948 6.809 -5.378 1.00 82.44 93 SER A O 1
ATOM 725 N N . TYR A 1 94 ? 2.731 8.748 -6.184 1.00 88.31 94 TYR A N 1
ATOM 726 C CA . TYR A 1 94 ? 1.413 9.371 -6.344 1.00 88.31 94 TYR A CA 1
ATOM 727 C C . TYR A 1 94 ? 0.435 8.509 -7.152 1.00 88.31 94 TYR A C 1
ATOM 729 O O . TYR A 1 94 ? -0.702 8.334 -6.727 1.00 88.31 94 TYR A O 1
ATOM 737 N N . ALA A 1 95 ? 0.874 7.939 -8.281 1.00 88.75 95 ALA A N 1
ATOM 738 C CA . ALA A 1 95 ? 0.007 7.160 -9.167 1.00 88.75 95 ALA A CA 1
ATOM 739 C C . ALA A 1 95 ? -0.605 5.939 -8.459 1.00 88.75 95 ALA A C 1
ATOM 741 O O . ALA A 1 95 ? -1.816 5.731 -8.522 1.00 88.75 95 ALA A O 1
ATOM 742 N N . GLY A 1 96 ? 0.211 5.177 -7.723 1.00 91.38 96 GLY A N 1
ATOM 743 C CA . GLY A 1 96 ? -0.264 4.031 -6.945 1.00 91.38 96 GLY A CA 1
ATOM 744 C C . GLY A 1 96 ? -1.198 4.433 -5.821 1.00 91.38 96 GLY A C 1
ATOM 745 O O . GLY A 1 96 ? -2.256 3.830 -5.644 1.00 91.38 96 GLY A O 1
ATOM 746 N N . ARG A 1 97 ? -0.845 5.500 -5.094 1.00 92.94 97 ARG A N 1
ATOM 747 C CA . ARG A 1 97 ? -1.689 6.021 -4.016 1.00 92.94 97 ARG A CA 1
ATOM 748 C C . ARG A 1 97 ? -3.040 6.482 -4.542 1.00 92.94 97 ARG A C 1
ATOM 750 O O . ARG A 1 97 ? -4.059 6.116 -3.964 1.00 92.94 97 ARG A O 1
ATOM 757 N N . GLU A 1 98 ? -3.072 7.207 -5.652 1.00 94.06 98 GLU A N 1
ATOM 758 C CA . GLU A 1 98 ? -4.326 7.664 -6.248 1.00 94.06 98 GLU A CA 1
ATOM 759 C C . GLU A 1 98 ? -5.190 6.485 -6.725 1.00 94.06 98 GLU A C 1
ATOM 761 O O . GLU A 1 98 ? -6.387 6.455 -6.441 1.00 94.06 98 GLU A O 1
ATOM 766 N N . ALA A 1 99 ? -4.598 5.468 -7.360 1.00 93.44 99 ALA A N 1
ATOM 767 C CA . ALA A 1 99 ? -5.326 4.271 -7.790 1.00 93.44 99 ALA A CA 1
ATOM 768 C C . ALA A 1 99 ? -5.943 3.501 -6.605 1.00 93.44 99 ALA A C 1
ATOM 770 O O . ALA A 1 99 ? -7.116 3.117 -6.633 1.00 93.44 99 ALA A O 1
ATOM 771 N N . LEU A 1 100 ? -5.174 3.323 -5.530 1.00 95.62 100 LEU A N 1
ATOM 772 C CA . LEU A 1 100 ? -5.580 2.585 -4.332 1.00 95.62 100 LEU A CA 1
ATOM 773 C C . LEU A 1 100 ? -6.501 3.375 -3.391 1.00 95.62 100 LEU A C 1
ATOM 775 O O . LEU A 1 100 ? -7.124 2.780 -2.510 1.00 95.62 100 LEU A O 1
ATOM 779 N N . LYS A 1 101 ? -6.640 4.692 -3.587 1.00 95.88 101 LYS A N 1
ATOM 780 C CA . LYS A 1 101 ? -7.411 5.596 -2.719 1.00 95.88 101 LYS A CA 1
ATOM 781 C C . LYS A 1 101 ? -8.856 5.152 -2.497 1.00 95.88 101 LYS A C 1
ATOM 783 O O . LYS A 1 101 ? -9.418 5.426 -1.445 1.00 95.88 101 LYS A O 1
ATOM 788 N N . GLN A 1 102 ? -9.460 4.437 -3.446 1.00 95.00 102 GLN A N 1
ATOM 789 C CA . GLN A 1 102 ? -10.830 3.931 -3.301 1.00 95.00 102 GLN A CA 1
ATOM 790 C C . GLN A 1 102 ? -11.015 2.900 -2.174 1.00 95.00 102 GLN A C 1
ATOM 792 O O . GLN A 1 102 ? -12.141 2.689 -1.735 1.00 95.00 102 GLN A O 1
ATOM 797 N N . TYR A 1 103 ? -9.934 2.270 -1.701 1.00 96.69 103 TYR A N 1
ATOM 798 C CA . TYR A 1 103 ? -9.951 1.344 -0.561 1.00 96.69 103 TYR A CA 1
ATOM 799 C C . TYR A 1 103 ? -9.688 2.024 0.787 1.00 96.69 103 TYR A C 1
ATOM 801 O O . TYR A 1 103 ? -9.777 1.383 1.840 1.00 96.69 103 TYR A O 1
ATOM 809 N N . VAL A 1 104 ? -9.354 3.313 0.757 1.00 97.81 104 VAL A N 1
ATOM 810 C CA . VAL A 1 104 ? -9.053 4.123 1.934 1.00 97.81 104 VAL A CA 1
ATOM 811 C C . VAL A 1 104 ? -10.343 4.802 2.405 1.00 97.81 104 VAL A C 1
ATOM 813 O O . VAL A 1 104 ? -11.062 5.367 1.575 1.00 97.81 104 VAL A O 1
ATOM 816 N N . PRO A 1 105 ? -10.660 4.774 3.715 1.00 97.75 105 PRO A N 1
ATOM 817 C CA . PRO A 1 105 ? -11.775 5.539 4.262 1.00 97.75 105 PRO A CA 1
ATOM 818 C C . PRO A 1 105 ? -11.689 7.016 3.865 1.00 97.75 105 PRO A C 1
ATOM 820 O O . PRO A 1 105 ? -10.604 7.599 3.830 1.00 97.75 105 PRO A O 1
ATOM 823 N N . ALA A 1 106 ? -12.829 7.629 3.545 1.00 97.44 106 ALA A N 1
ATOM 824 C CA . ALA A 1 106 ? -12.859 8.977 2.976 1.00 97.44 106 ALA A CA 1
ATOM 825 C C . ALA A 1 106 ? -12.201 10.019 3.900 1.00 97.44 106 ALA A C 1
ATOM 827 O O . ALA A 1 106 ? -11.531 10.933 3.424 1.00 97.44 106 ALA A O 1
ATOM 828 N N . GLU A 1 107 ? -12.357 9.853 5.211 1.00 97.44 107 GLU A N 1
ATOM 829 C CA . GLU A 1 107 ? -11.773 10.675 6.270 1.00 97.44 107 GLU A CA 1
ATOM 830 C C . GLU A 1 107 ? -10.251 10.525 6.412 1.00 97.44 107 GLU A C 1
ATOM 832 O O . GLU A 1 107 ? -9.590 11.450 6.877 1.00 97.44 107 GLU A O 1
ATOM 837 N N . GLU A 1 108 ? -9.681 9.407 5.959 1.00 97.88 108 GLU A N 1
ATOM 838 C CA . GLU A 1 108 ? -8.235 9.163 5.954 1.00 97.88 108 GLU A CA 1
ATOM 839 C C . GLU A 1 108 ? -7.591 9.467 4.590 1.00 97.88 108 GLU A C 1
ATOM 841 O O . GLU A 1 108 ? -6.374 9.360 4.431 1.00 97.88 108 GLU A O 1
ATOM 846 N N . GLY A 1 109 ? -8.384 9.875 3.593 1.00 96.38 109 GLY A N 1
ATOM 847 C CA . GLY A 1 109 ? -7.918 10.102 2.225 1.00 96.38 109 GLY A CA 1
ATOM 848 C C . GLY A 1 109 ? -6.782 11.124 2.123 1.00 96.38 109 GLY A C 1
ATOM 849 O O . GLY A 1 109 ? -5.828 10.900 1.379 1.00 96.38 109 GLY A O 1
ATOM 850 N N . ASP A 1 110 ? -6.838 12.212 2.894 1.00 94.19 110 ASP A N 1
ATOM 851 C CA . ASP A 1 110 ? -5.775 13.227 2.914 1.00 94.19 110 ASP A CA 1
ATOM 852 C C . ASP A 1 110 ? -4.496 12.693 3.573 1.00 94.19 110 ASP A C 1
ATOM 854 O O . ASP A 1 110 ? -3.391 12.945 3.082 1.00 94.19 110 ASP A O 1
ATOM 858 N N . ARG A 1 111 ? -4.632 11.895 4.643 1.00 94.44 111 ARG A N 1
ATOM 859 C CA . ARG A 1 111 ? -3.494 11.242 5.301 1.00 94.44 111 ARG A CA 1
ATOM 860 C C . ARG A 1 111 ? -2.829 10.247 4.357 1.00 94.44 111 ARG A C 1
ATOM 862 O O . ARG A 1 111 ? -1.612 10.264 4.223 1.00 94.44 111 ARG A O 1
ATOM 869 N N . TRP A 1 112 ? -3.607 9.455 3.630 1.00 95.38 112 TRP A N 1
ATOM 870 C CA . TRP A 1 112 ? -3.093 8.545 2.611 1.00 95.38 112 TRP A CA 1
ATOM 871 C C . TRP A 1 112 ? -2.358 9.276 1.479 1.00 95.38 112 TRP A C 1
ATOM 873 O O . TRP A 1 112 ? -1.217 8.940 1.148 1.00 95.38 112 TRP A O 1
ATOM 883 N N . MET A 1 113 ? -2.971 10.318 0.915 1.00 93.06 113 MET A N 1
ATOM 884 C CA . MET A 1 113 ? -2.380 11.074 -0.195 1.00 93.06 113 MET A CA 1
ATOM 885 C C . MET A 1 113 ? -1.183 11.932 0.215 1.00 93.06 113 MET A C 1
ATOM 887 O O . MET A 1 113 ? -0.383 12.294 -0.643 1.00 93.06 113 MET A O 1
ATOM 891 N N . THR A 1 114 ? -1.003 12.208 1.504 1.00 89.56 114 THR A N 1
ATOM 892 C CA . THR A 1 114 ? 0.179 12.920 2.009 1.00 89.56 114 THR A CA 1
ATOM 893 C C . THR A 1 114 ? 1.253 11.937 2.468 1.00 89.56 114 THR A C 1
ATOM 895 O O . THR A 1 114 ? 2.390 11.998 2.018 1.00 89.56 114 THR A O 1
ATOM 898 N N . HIS A 1 115 ? 0.874 10.972 3.301 1.00 91.44 115 HIS A N 1
ATOM 899 C CA . HIS A 1 115 ? 1.797 10.165 4.091 1.00 91.44 115 HIS A CA 1
ATOM 900 C C . HIS A 1 115 ? 1.886 8.695 3.640 1.00 91.44 115 HIS A C 1
ATOM 902 O O . HIS A 1 115 ? 2.861 8.009 3.948 1.00 91.44 115 HIS A O 1
ATOM 908 N N . GLY A 1 116 ? 0.904 8.185 2.894 1.00 93.38 116 GLY A N 1
ATOM 909 C CA . GLY A 1 116 ? 0.871 6.785 2.447 1.00 93.38 116 GLY A CA 1
ATOM 910 C C . GLY A 1 116 ? 0.544 5.774 3.551 1.00 93.38 116 GLY A C 1
ATOM 911 O O . GLY A 1 116 ? 0.768 4.585 3.361 1.00 93.38 116 GLY A O 1
ATOM 912 N N . TYR A 1 117 ? 0.025 6.230 4.693 1.00 96.06 117 TYR A N 1
ATOM 913 C CA . TYR A 1 117 ? -0.482 5.386 5.776 1.00 96.06 117 TYR A CA 1
ATOM 914 C C . TYR A 1 117 ? -1.862 5.873 6.229 1.00 96.06 117 TYR A C 1
ATOM 916 O O . TYR A 1 117 ? -2.219 7.033 6.013 1.00 96.06 117 TYR A O 1
ATOM 924 N N . TYR A 1 118 ? -2.649 4.988 6.839 1.00 98.12 118 TYR A N 1
ATOM 925 C CA . TYR A 1 118 ? -3.983 5.292 7.361 1.00 98.12 118 TYR A CA 1
ATOM 926 C C . TYR A 1 118 ? -4.451 4.248 8.380 1.00 98.12 118 TYR A C 1
ATOM 928 O O . TYR A 1 118 ? -3.848 3.181 8.517 1.00 98.12 118 TYR A O 1
ATOM 936 N N . LYS A 1 119 ? -5.549 4.539 9.085 1.00 97.94 119 LYS A N 1
ATOM 937 C CA . LYS A 1 119 ? -6.269 3.557 9.908 1.00 97.94 119 LYS A CA 1
ATOM 938 C C . LYS A 1 119 ? -7.620 3.203 9.297 1.00 97.94 119 LYS A C 1
ATOM 940 O O . LYS A 1 119 ? -8.227 4.009 8.604 1.00 97.94 119 LYS A O 1
ATOM 945 N N . LYS A 1 120 ? -8.099 1.989 9.542 1.00 97.50 120 LYS A N 1
ATOM 946 C CA . LYS A 1 120 ? -9.380 1.505 9.026 1.00 97.50 120 LYS A CA 1
ATOM 947 C C . LYS A 1 120 ? -10.058 0.595 10.032 1.00 97.50 120 LYS A C 1
ATOM 949 O O . LYS A 1 120 ? -9.439 -0.344 10.523 1.00 97.50 120 LYS A O 1
ATOM 954 N N . GLU A 1 121 ? -11.330 0.844 10.301 1.00 95.94 121 GLU A N 1
ATOM 955 C CA . GLU A 1 121 ? -12.176 -0.095 11.037 1.00 95.94 121 GLU A CA 1
ATOM 956 C C . GLU A 1 121 ? -12.573 -1.260 10.122 1.00 95.94 121 GLU A C 1
ATOM 958 O O . GLU A 1 121 ? -12.998 -1.049 8.983 1.00 95.94 121 GLU A O 1
ATOM 963 N N . LEU A 1 122 ? -12.423 -2.496 10.602 1.00 95.06 122 LEU A N 1
ATOM 964 C CA . LEU A 1 122 ? -12.846 -3.680 9.857 1.00 95.06 122 LEU A CA 1
ATOM 965 C C . LEU A 1 122 ? -14.359 -3.860 9.947 1.00 95.06 122 LEU A C 1
ATOM 967 O O . LEU A 1 122 ? -14.935 -3.903 11.036 1.00 95.06 122 LEU A O 1
ATOM 971 N N . VAL A 1 123 ? -15.018 -4.043 8.803 1.00 92.56 123 VAL A N 1
ATOM 972 C CA . VAL A 1 123 ? -16.476 -4.183 8.772 1.00 92.56 123 VAL A CA 1
ATOM 973 C C . VAL A 1 123 ? -16.899 -5.430 9.547 1.00 92.56 123 VAL A C 1
ATOM 975 O O . VAL A 1 123 ? -16.508 -6.547 9.219 1.00 92.56 123 VAL A O 1
ATOM 978 N N . GLY A 1 124 ? -17.738 -5.255 10.570 1.00 94.62 124 GLY A N 1
ATOM 979 C CA . GLY A 1 124 ? -18.270 -6.364 11.369 1.00 94.62 124 GLY A CA 1
ATOM 980 C C . GLY A 1 124 ? -17.348 -6.864 12.487 1.00 94.62 124 GLY A C 1
ATOM 981 O O . GLY A 1 124 ? -17.702 -7.839 13.152 1.00 94.62 124 GLY A O 1
ATOM 982 N N . LEU A 1 125 ? -16.215 -6.198 12.726 1.00 94.94 125 LEU A N 1
ATOM 983 C CA . LEU A 1 125 ? -15.341 -6.440 13.872 1.00 94.94 125 LEU A CA 1
ATOM 984 C C . LEU A 1 125 ? -15.131 -5.148 14.661 1.00 94.94 125 LEU A C 1
ATOM 986 O O . LEU A 1 125 ? -15.044 -4.066 14.096 1.00 94.94 125 LEU A O 1
ATOM 990 N N . ASP A 1 126 ? -14.997 -5.284 15.976 1.00 94.25 126 ASP A N 1
ATOM 991 C CA . ASP A 1 126 ? -14.500 -4.211 16.838 1.00 94.25 126 ASP A CA 1
ATOM 992 C C . ASP A 1 126 ? -12.966 -4.206 16.759 1.00 94.25 126 ASP A C 1
ATOM 994 O O . ASP A 1 126 ? -12.262 -4.759 17.606 1.00 94.25 126 ASP A O 1
ATOM 998 N N . THR A 1 127 ? -12.435 -3.796 15.606 1.00 95.19 127 THR A N 1
ATOM 999 C CA . THR A 1 127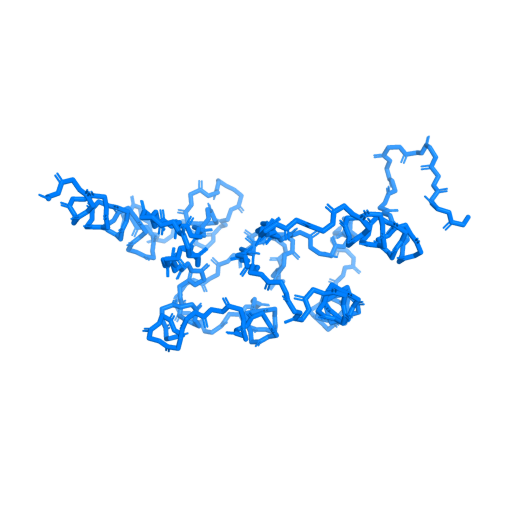 ? -11.005 -3.895 15.290 1.00 95.19 127 THR A CA 1
ATOM 1000 C C . THR A 1 127 ? -10.588 -2.793 14.329 1.00 95.19 127 THR A C 1
ATOM 1002 O O . THR A 1 127 ? -11.140 -2.666 13.236 1.00 95.19 127 THR A O 1
ATOM 1005 N N . VAL A 1 128 ? -9.549 -2.055 14.719 1.00 95.94 128 VAL A N 1
ATOM 1006 C CA . VAL A 1 128 ? -8.861 -1.073 13.877 1.00 95.94 128 VAL A CA 1
ATOM 1007 C C . VAL A 1 128 ? -7.598 -1.705 13.299 1.00 95.94 128 VAL A C 1
ATOM 1009 O O . VAL A 1 128 ? -6.792 -2.291 14.021 1.00 95.94 128 VAL A O 1
ATOM 1012 N N . VAL A 1 129 ? -7.409 -1.569 11.992 1.00 97.69 129 VAL A N 1
ATOM 1013 C CA . VAL A 1 129 ? -6.176 -1.920 11.286 1.00 97.69 129 VAL A CA 1
ATOM 1014 C C . VAL A 1 129 ? -5.418 -0.647 10.951 1.00 97.69 129 VAL A C 1
ATOM 1016 O O . VAL A 1 129 ? -5.995 0.297 10.414 1.00 97.69 129 VAL A O 1
ATOM 1019 N N . LEU A 1 130 ? -4.112 -0.644 11.213 1.00 98.25 130 LEU A N 1
ATOM 1020 C CA . LEU A 1 130 ? -3.205 0.381 10.711 1.00 98.25 130 LEU A CA 1
ATOM 1021 C C . LEU A 1 130 ? -2.511 -0.127 9.443 1.00 98.25 130 LEU A C 1
ATOM 1023 O O . LEU A 1 130 ? -1.788 -1.123 9.486 1.00 98.25 130 LEU A O 1
ATOM 1027 N N . SER A 1 131 ? -2.723 0.563 8.326 1.00 98.12 131 SER A N 1
ATOM 1028 C CA . SER A 1 131 ? -1.904 0.418 7.125 1.00 98.12 131 SER A CA 1
ATOM 1029 C C . SER A 1 131 ? -0.751 1.404 7.229 1.00 98.12 131 SER A C 1
ATOM 1031 O O . SER A 1 131 ? -0.972 2.612 7.230 1.00 98.12 131 SER A O 1
ATOM 1033 N N . LEU A 1 132 ? 0.463 0.884 7.385 1.00 97.31 132 LEU A N 1
ATOM 1034 C CA . LEU A 1 132 ? 1.663 1.661 7.680 1.00 97.31 132 LEU A CA 1
ATOM 1035 C C . LEU A 1 132 ? 2.507 1.879 6.424 1.00 97.31 132 LEU A C 1
ATOM 1037 O O . LEU A 1 132 ? 2.533 1.029 5.536 1.00 97.31 132 LEU A O 1
ATOM 1041 N N . ASN A 1 133 ? 3.255 2.983 6.395 1.00 94.81 133 ASN A N 1
ATOM 1042 C CA . ASN A 1 133 ? 4.255 3.247 5.366 1.00 94.81 133 ASN A CA 1
ATOM 1043 C C . ASN A 1 133 ? 5.650 3.051 5.961 1.00 94.81 133 ASN A C 1
ATOM 1045 O O . ASN A 1 133 ? 6.249 3.974 6.516 1.00 94.81 133 ASN A O 1
ATOM 1049 N N . THR A 1 134 ? 6.159 1.823 5.884 1.00 94.56 134 THR A N 1
ATOM 1050 C CA . THR A 1 134 ? 7.446 1.452 6.491 1.00 94.56 134 THR A CA 1
ATOM 1051 C C . THR A 1 134 ? 8.659 1.994 5.743 1.00 94.56 134 THR A C 1
ATOM 1053 O O . THR A 1 134 ? 9.771 1.909 6.253 1.00 94.56 134 THR A O 1
ATOM 1056 N N . GLU A 1 135 ? 8.467 2.664 4.609 1.00 92.69 135 GLU A N 1
ATOM 1057 C CA . GLU A 1 135 ? 9.527 3.429 3.942 1.00 92.69 135 GLU A CA 1
ATOM 1058 C C . GLU A 1 135 ? 10.014 4.609 4.784 1.00 92.69 135 GLU A C 1
ATOM 1060 O O . GLU A 1 135 ? 11.056 5.193 4.492 1.00 92.69 135 GLU A O 1
ATOM 1065 N N . SER A 1 136 ? 9.281 4.961 5.847 1.00 92.31 136 SER A N 1
ATOM 1066 C CA . SER A 1 136 ? 9.721 5.926 6.853 1.00 92.31 136 SER A CA 1
ATOM 1067 C C . SER A 1 136 ? 10.845 5.390 7.754 1.00 92.31 136 SER A C 1
ATOM 1069 O O . SER A 1 136 ? 11.467 6.164 8.482 1.00 92.31 136 SER A O 1
ATOM 1071 N N . CYS A 1 137 ? 11.100 4.076 7.740 1.00 90.25 137 CYS A N 1
ATOM 1072 C CA . CYS A 1 137 ? 12.159 3.422 8.507 1.00 90.25 137 CYS A CA 1
ATOM 1073 C C . CYS A 1 137 ? 13.045 2.485 7.669 1.00 90.25 137 CYS A C 1
ATOM 1075 O O . CYS A 1 137 ? 13.904 1.801 8.235 1.00 90.25 137 CYS A O 1
ATOM 1077 N N . ASP A 1 138 ? 12.888 2.472 6.342 1.00 91.69 138 ASP A N 1
ATOM 1078 C CA . ASP A 1 138 ? 13.763 1.713 5.450 1.00 91.69 138 ASP A CA 1
ATOM 1079 C C . ASP A 1 138 ? 15.151 2.370 5.361 1.00 91.69 138 ASP A C 1
ATOM 1081 O O . ASP A 1 138 ? 15.311 3.529 4.978 1.00 91.69 138 ASP A O 1
ATOM 1085 N N . PHE A 1 139 ? 16.194 1.603 5.678 1.00 89.69 139 PHE A N 1
ATOM 1086 C CA . PHE A 1 139 ? 17.581 2.051 5.588 1.00 89.69 139 PHE A CA 1
ATOM 1087 C C . PHE A 1 139 ? 18.064 2.264 4.142 1.00 89.69 139 PHE A C 1
ATOM 1089 O O . PHE A 1 139 ? 19.098 2.910 3.936 1.00 89.69 139 PHE A O 1
ATOM 1096 N N . HIS A 1 140 ? 17.352 1.726 3.148 1.00 90.81 140 HIS A N 1
ATOM 1097 C CA . HIS A 1 140 ? 17.597 1.960 1.728 1.00 90.81 140 HIS A CA 1
ATOM 1098 C C . HIS A 1 140 ? 17.001 3.277 1.219 1.00 90.81 140 HIS A C 1
ATOM 1100 O O . HIS A 1 140 ? 17.461 3.781 0.188 1.00 90.81 140 HIS A O 1
ATOM 1106 N N . ASN A 1 141 ? 16.050 3.872 1.943 1.00 92.06 141 ASN A N 1
ATOM 1107 C CA . ASN A 1 141 ? 15.439 5.135 1.560 1.00 92.06 141 ASN A CA 1
ATOM 1108 C C . ASN A 1 141 ? 16.366 6.315 1.888 1.00 92.06 141 ASN A C 1
ATOM 1110 O O . ASN A 1 141 ? 16.458 6.794 3.020 1.00 92.06 141 ASN A O 1
ATOM 1114 N N . GLN A 1 142 ? 17.068 6.822 0.874 1.00 91.25 142 GLN A N 1
ATOM 1115 C CA . GLN A 1 142 ? 18.031 7.914 1.040 1.00 91.25 142 GLN A CA 1
ATOM 1116 C C . GLN A 1 142 ? 17.347 9.259 1.301 1.00 91.25 142 GLN A C 1
ATOM 1118 O O . GLN A 1 142 ? 17.995 10.187 1.793 1.00 91.25 142 GLN A O 1
ATOM 1123 N N . MET A 1 143 ? 16.043 9.375 1.023 1.00 88.75 143 MET A N 1
ATOM 1124 C CA . MET A 1 143 ? 15.267 10.574 1.354 1.00 88.75 143 MET A CA 1
ATOM 1125 C C . MET A 1 143 ? 15.210 10.797 2.870 1.00 88.75 143 MET A C 1
ATOM 1127 O O . MET A 1 143 ? 15.176 11.944 3.316 1.00 88.75 143 MET A O 1
ATOM 1131 N N . LEU A 1 144 ? 15.328 9.725 3.665 1.00 90.12 144 LEU A N 1
ATOM 1132 C CA . LEU A 1 144 ? 15.372 9.788 5.126 1.00 90.12 144 LEU A CA 1
ATOM 1133 C C . LEU A 1 144 ? 16.663 10.385 5.685 1.00 90.12 144 LEU A C 1
ATOM 1135 O O . LEU A 1 144 ? 16.703 10.768 6.844 1.00 90.12 144 LEU A O 1
ATOM 1139 N N . TRP A 1 145 ? 17.742 10.523 4.911 1.00 88.69 145 TRP A N 1
ATOM 1140 C CA . TRP A 1 145 ? 19.004 11.049 5.461 1.00 88.69 145 TRP A CA 1
ATOM 1141 C C . TRP A 1 145 ? 18.901 12.503 5.944 1.00 88.69 145 TRP A C 1
ATOM 1143 O O . TRP A 1 145 ? 19.802 12.997 6.623 1.00 88.69 145 TRP A O 1
ATOM 1153 N N . ARG A 1 146 ? 17.819 13.195 5.573 1.00 86.06 146 ARG A N 1
ATOM 1154 C CA . ARG A 1 146 ? 17.493 14.551 6.022 1.00 86.06 146 ARG A CA 1
ATOM 1155 C C . ARG A 1 146 ? 16.644 14.579 7.292 1.00 86.06 146 ARG A C 1
ATOM 1157 O O . ARG A 1 146 ? 16.625 15.619 7.941 1.00 86.06 146 ARG A O 1
ATOM 1164 N N . GLU A 1 147 ? 15.991 13.471 7.638 1.00 84.00 147 GLU A N 1
ATOM 1165 C CA . GLU A 1 147 ? 15.067 13.367 8.764 1.00 84.00 147 GLU A CA 1
ATOM 1166 C C . GLU A 1 147 ? 15.485 12.224 9.694 1.00 84.00 147 GLU A C 1
ATOM 1168 O O . GLU A 1 147 ? 15.423 11.046 9.353 1.00 84.00 147 GLU A O 1
ATOM 1173 N N . LEU A 1 148 ? 15.945 12.586 10.890 1.00 79.12 148 LEU A N 1
ATOM 1174 C CA . LEU A 1 148 ? 16.457 11.638 11.883 1.00 79.12 148 LEU A CA 1
ATOM 1175 C C . LEU A 1 148 ? 15.447 11.354 13.000 1.00 79.12 148 LEU A C 1
ATOM 1177 O O . LEU A 1 148 ? 15.723 10.515 13.859 1.00 79.12 148 LEU A O 1
ATOM 1181 N N . ASN A 1 149 ? 14.319 12.062 13.028 1.00 87.88 149 ASN A N 1
ATOM 1182 C CA . ASN A 1 149 ? 13.345 12.002 14.102 1.00 87.88 149 ASN A CA 1
ATOM 1183 C C . ASN A 1 149 ? 11.926 11.824 13.552 1.00 87.88 149 ASN A C 1
ATOM 1185 O O . ASN A 1 149 ? 11.283 12.794 13.174 1.00 87.88 149 ASN A O 1
ATOM 1189 N N . ASP A 1 150 ? 11.449 10.578 13.575 1.00 91.69 150 ASP A N 1
ATOM 1190 C CA . ASP A 1 150 ? 10.096 10.185 13.165 1.00 91.69 150 ASP A CA 1
ATOM 1191 C C . ASP A 1 150 ? 9.675 10.731 11.791 1.00 91.69 150 ASP A C 1
ATOM 1193 O O . ASP A 1 150 ? 8.795 11.585 11.663 1.00 91.69 150 ASP A O 1
ATOM 1197 N N . ALA A 1 151 ? 10.329 10.229 10.741 1.00 90.62 151 ALA A N 1
ATOM 1198 C CA . ALA A 1 151 ? 9.984 10.607 9.383 1.00 90.62 151 ALA A CA 1
ATOM 1199 C C . ALA A 1 151 ? 8.488 10.396 9.126 1.00 90.62 151 ALA A C 1
ATOM 1201 O O . ALA A 1 151 ? 7.947 9.324 9.411 1.00 90.62 151 ALA A O 1
ATOM 1202 N N . ASN A 1 152 ? 7.853 11.416 8.538 1.00 90.12 152 ASN A N 1
ATOM 1203 C CA . ASN A 1 152 ? 6.450 11.383 8.136 1.00 90.12 152 ASN A CA 1
ATOM 1204 C C . ASN A 1 152 ? 5.445 11.308 9.312 1.00 90.12 152 ASN A C 1
ATOM 1206 O O . ASN A 1 152 ? 4.321 10.861 9.096 1.00 90.12 152 ASN A O 1
ATOM 1210 N N . ASP A 1 153 ? 5.825 11.711 10.537 1.00 93.19 153 ASP A N 1
ATOM 1211 C CA . ASP A 1 153 ? 4.999 11.613 11.764 1.00 93.19 153 ASP A CA 1
ATOM 1212 C C . ASP A 1 153 ? 4.465 10.183 12.026 1.00 93.19 153 ASP A C 1
ATOM 1214 O O . ASP A 1 153 ? 3.376 9.977 12.574 1.00 93.19 153 ASP A O 1
ATOM 1218 N N . HIS A 1 154 ? 5.202 9.165 11.577 1.00 94.19 154 HIS A N 1
ATOM 1219 C CA . HIS A 1 154 ? 4.709 7.795 11.495 1.00 94.19 154 HIS A CA 1
ATOM 1220 C C . HIS A 1 154 ? 4.577 7.124 12.872 1.00 94.19 154 HIS A C 1
ATOM 1222 O O . HIS A 1 154 ? 3.553 6.507 13.166 1.00 94.19 154 HIS A O 1
ATOM 1228 N N . LEU A 1 155 ? 5.579 7.260 13.742 1.00 96.12 155 LEU A N 1
ATOM 1229 C CA . LEU A 1 155 ? 5.555 6.740 15.110 1.00 96.12 155 LEU A CA 1
ATOM 1230 C C . LEU A 1 155 ? 4.537 7.491 15.960 1.00 96.12 155 LEU A C 1
ATOM 1232 O O . LEU A 1 155 ? 3.818 6.855 16.730 1.00 96.12 155 LEU A O 1
ATOM 1236 N N . LYS A 1 156 ? 4.431 8.813 15.792 1.00 96.69 156 LYS A N 1
ATOM 1237 C CA . LYS A 1 156 ? 3.381 9.611 16.429 1.00 96.69 156 LYS A CA 1
ATOM 1238 C C . LYS A 1 156 ? 1.986 9.095 16.063 1.00 96.69 156 LYS A C 1
ATOM 1240 O O . LYS A 1 156 ? 1.170 8.886 16.953 1.00 96.69 156 LYS A O 1
ATOM 1245 N N . PHE A 1 157 ? 1.723 8.839 14.780 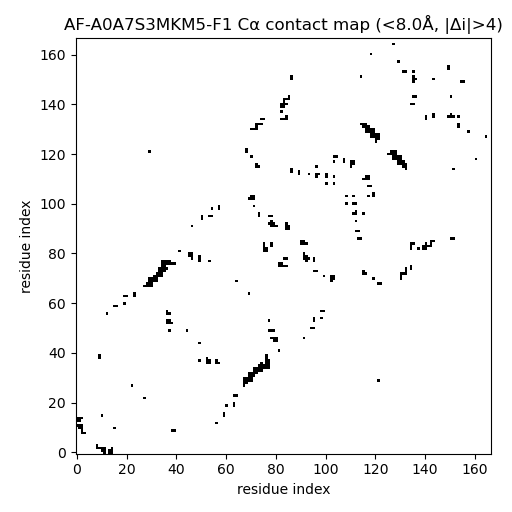1.00 96.81 157 PHE A N 1
ATOM 1246 C CA . PHE A 1 157 ? 0.447 8.277 14.325 1.00 96.81 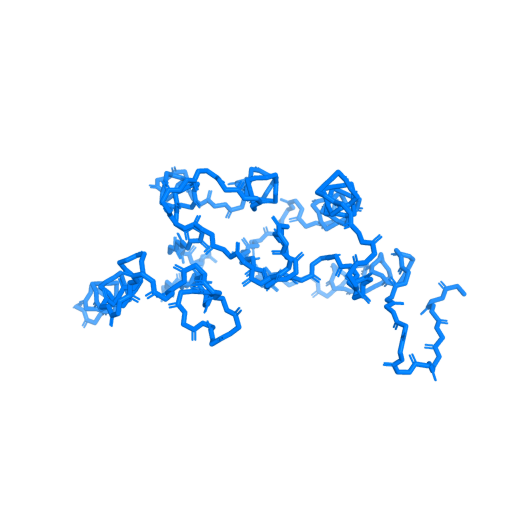157 PHE A CA 1
ATOM 1247 C C . PHE A 1 157 ? 0.137 6.913 14.962 1.00 96.81 157 PHE A C 1
ATOM 1249 O O . PHE A 1 157 ? -1.000 6.669 15.377 1.00 96.81 157 PHE A O 1
ATOM 1256 N N . ILE A 1 158 ? 1.138 6.032 15.053 1.00 97.50 158 ILE A N 1
ATOM 1257 C CA . ILE A 1 158 ? 0.995 4.718 15.693 1.00 97.50 158 ILE A CA 1
ATOM 1258 C C . ILE A 1 158 ? 0.662 4.882 17.182 1.00 97.50 158 ILE A C 1
ATOM 1260 O O . ILE A 1 158 ? -0.291 4.268 17.655 1.00 97.50 158 ILE A O 1
ATOM 1264 N N . ASP A 1 159 ? 1.414 5.714 17.904 1.00 98.06 159 ASP A N 1
ATOM 1265 C CA . ASP A 1 159 ? 1.236 5.950 19.343 1.00 98.06 159 ASP A CA 1
ATOM 1266 C C . ASP A 1 159 ? -0.155 6.509 19.668 1.00 98.06 159 ASP A C 1
ATOM 1268 O O . ASP A 1 159 ? -0.858 5.969 20.525 1.00 98.06 159 ASP A O 1
ATOM 1272 N N . GLU A 1 160 ? -0.594 7.532 18.929 1.00 97.25 160 GLU A N 1
ATOM 1273 C CA . GLU A 1 160 ? -1.919 8.139 19.089 1.00 97.25 160 GLU A CA 1
ATOM 1274 C C . GLU A 1 160 ? -3.032 7.118 18.811 1.00 97.25 160 GLU A C 1
ATOM 1276 O O . GLU A 1 160 ? -3.949 6.966 19.617 1.00 97.25 160 GLU A O 1
ATOM 1281 N N . THR A 1 161 ? -2.928 6.357 17.716 1.00 96.56 161 THR A N 1
ATOM 1282 C CA . THR A 1 161 ? -3.958 5.378 17.331 1.00 96.56 161 THR A CA 1
ATOM 1283 C C . THR A 1 161 ? -4.051 4.215 18.321 1.00 96.56 161 THR A C 1
ATOM 1285 O O . THR A 1 161 ? -5.153 3.784 18.659 1.00 96.56 161 THR A O 1
ATOM 1288 N N . LEU A 1 162 ? -2.918 3.696 18.805 1.00 97.44 162 LEU A N 1
ATOM 1289 C CA . LEU A 1 162 ? -2.914 2.621 19.801 1.00 97.44 162 LEU A CA 1
ATOM 1290 C C . LEU A 1 162 ? -3.436 3.114 21.157 1.00 97.44 162 LEU A C 1
ATOM 1292 O O . LEU A 1 162 ? -4.230 2.419 21.783 1.00 97.44 162 LEU A O 1
ATOM 1296 N N . SER A 1 163 ? -3.068 4.330 21.570 1.00 97.50 163 SER A N 1
ATOM 1297 C CA . SER A 1 163 ? -3.555 4.942 22.815 1.00 97.50 163 SER A CA 1
ATOM 1298 C C . SER A 1 163 ? -5.065 5.205 22.803 1.00 97.50 163 SER A C 1
ATOM 1300 O O . SER A 1 163 ? -5.712 5.154 23.849 1.00 97.50 163 SER A O 1
ATOM 1302 N N . GLU A 1 164 ? -5.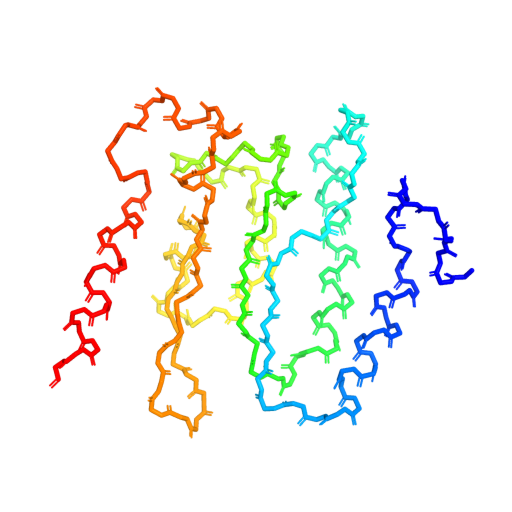640 5.518 21.638 1.00 95.31 164 GLU A N 1
ATOM 1303 C CA . GLU A 1 164 ? -7.094 5.613 21.451 1.00 95.31 164 GLU A CA 1
ATOM 1304 C C . GLU A 1 164 ? -7.768 4.240 21.572 1.00 95.31 164 GLU A C 1
ATOM 1306 O O . GLU A 1 164 ? -8.813 4.136 22.205 1.00 95.31 164 GLU A O 1
ATOM 1311 N N . ALA A 1 165 ? -7.164 3.192 21.004 1.00 93.62 165 ALA A N 1
ATOM 1312 C CA . ALA A 1 165 ? -7.718 1.838 21.010 1.00 93.62 165 ALA A CA 1
ATOM 1313 C C . ALA A 1 165 ? -7.636 1.128 22.377 1.00 93.62 165 ALA A C 1
ATOM 1315 O O . ALA A 1 165 ? -8.371 0.171 22.612 1.00 93.62 165 ALA A O 1
ATOM 1316 N N . GLU A 1 166 ? -6.740 1.557 23.271 1.00 93.69 166 GLU A N 1
ATOM 1317 C CA . GLU A 1 166 ? -6.621 1.014 24.633 1.00 93.69 166 GLU A CA 1
ATOM 1318 C C . GLU A 1 166 ? -7.688 1.536 25.618 1.00 93.69 166 GLU A C 1
ATOM 1320 O O . GLU A 1 166 ? -7.828 0.965 26.706 1.00 93.69 166 GLU A O 1
ATOM 1325 N N . GLN A 1 167 ? -8.405 2.615 25.279 1.00 87.56 167 GLN A N 1
ATOM 1326 C CA . GLN A 1 167 ? -9.410 3.262 26.141 1.00 87.56 167 GLN A CA 1
ATOM 1327 C C . GLN A 1 167 ? -10.774 2.567 26.094 1.00 87.56 167 GLN A C 1
ATOM 1329 O O . GLN A 1 167 ? -11.387 2.451 27.185 1.00 87.56 167 GLN A O 1
#

Sequence (167 aa):
KFGARNYRCDVPKATVEAVLNQVVSQDPAYVFWTGDNTAHDDPFVSQDEVNAELEAVLDVVMSKLTDYDVTVSMGNHDAFPNGQWNFDTDGPSYAGREALKQYVPAEEGDRWMTHGYYKKELVGLDTVVLSLNTESCDFHNQMLWRELNDANDHLKFIDETLSEAEQ

Secondary structure (DSSP, 8-state):
----S-TT-PPPHHHHHHHHHHHHHT--SEEEE----S-S-TTS--HHHHHHHHHHHHHHHHHHHTTSEEEE---TTSSSSTT---TTSS-TTHHHHHHHGGGS-GGGHHHHHHHS-EEEEPTTSS-EEEE--GGGS-TT-GGGGG--S-GGGHHHHHHHHHHHHT-

Nearest PDB structures (foldseek):
  5hqn-assembly2_B  TM=8.830E-01  e=1.225E-08  Mus musculus
  5fi9-assembly1_A  TM=8.842E-01  e=3.245E-08  Mus musculus
  5kas-assembly1_A  TM=8.987E-01  e=9.711E-08  Mus musculus
  5ebb-assembly1_A  TM=8.819E-01  e=3.708E-07  Homo sapiens
  8w6p-assembly1_B  TM=8.772E-01  e=4.730E-07  Mus musculus

Organism: NCBI:txid182087

Mean predicted aligned error: 3.97 Å

pLDDT: mean 92.19, std 5.77, range [67.62, 98.25]

Foldseek 3Di:
DQDDPDPQDDGDPVVLLVVLVVVVVVVDQEEEAAAPQDDPPPPPDDLVRLLVSLVSRLVSVCVSCVPHLYDYAYAQSLFPPRLADALVDLHRNVSNLVSCLVNAPPVCSVVCSRQRKDWDDRPPDPDIDIHADCSQPDPPHPNCVVPPDRPSCRVVVVVVVVVVSVD

Solvent-accessible surface area (backbone atoms only — not comparable to full-atom values): 9887 Å² total; per-residue (Å²): 115,70,50,70,103,44,99,88,60,72,76,37,69,64,34,57,54,52,50,51,55,53,51,57,74,65,66,60,78,64,46,81,45,67,49,51,62,36,74,93,53,78,92,78,66,50,61,68,54,50,50,52,39,35,50,62,44,47,55,54,52,49,77,69,44,73,93,45,54,46,46,64,31,61,30,52,48,44,26,50,58,67,35,48,63,46,70,91,46,74,49,58,35,41,67,56,47,62,70,52,44,84,59,44,52,78,90,37,42,66,45,32,67,56,59,47,29,42,67,44,74,43,88,96,49,101,45,75,45,75,33,59,45,62,65,56,74,38,89,79,18,66,58,45,80,83,46,92,71,58,39,77,54,48,60,60,53,50,52,54,53,51,61,60,73,74,109

InterPro domains:
  IPR004843 Calcineurin-like, phosphoesterase domain [PF00149] (14-147)
  IPR029052 Metallo-dependent phosphatase-like [G3DSA:3.60.21.10] (2-167)
  IPR029052 Metallo-dependent phosphatase-like [SSF56300] (5-166)

Radius of gyration: 16.65 Å; Cα contacts (8 Å, |Δi|>4): 225; chains: 1; bounding box: 37×38×45 Å